Protein AF-A0A4U0GJF5-F1 (afdb_monomer)

Structure (mmCIF, N/CA/C/O backbone):
data_AF-A0A4U0GJF5-F1
#
_entry.id   AF-A0A4U0GJF5-F1
#
loop_
_atom_site.group_PDB
_atom_site.i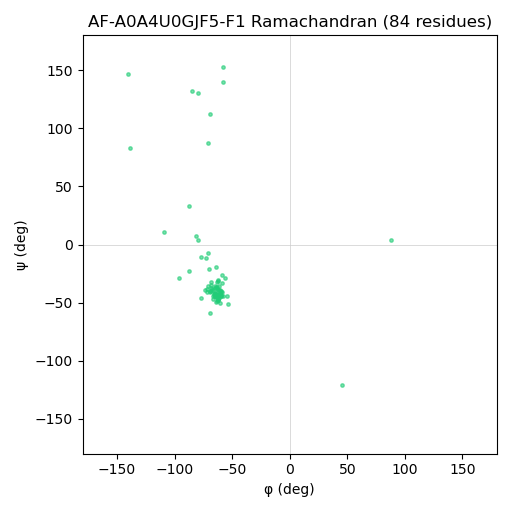d
_atom_site.type_symbol
_atom_site.label_atom_id
_atom_site.label_alt_id
_atom_site.label_comp_id
_atom_site.label_asym_id
_atom_site.label_entity_id
_atom_site.label_seq_id
_atom_site.pdbx_PDB_ins_code
_atom_site.Cartn_x
_atom_site.Cartn_y
_atom_site.Cartn_z
_atom_site.occupancy
_atom_site.B_iso_or_equiv
_atom_site.auth_seq_id
_atom_site.auth_comp_id
_atom_site.auth_asym_id
_atom_site.auth_atom_id
_atom_site.pdbx_PDB_model_num
ATOM 1 N N . MET A 1 1 ? 5.208 0.858 -23.878 1.00 51.22 1 MET A N 1
ATOM 2 C CA . MET A 1 1 ? 4.940 0.914 -22.426 1.00 51.22 1 MET A CA 1
ATOM 3 C C . MET A 1 1 ? 4.583 -0.495 -21.992 1.00 51.22 1 MET A C 1
ATOM 5 O O . MET A 1 1 ? 3.743 -1.099 -22.641 1.00 51.22 1 MET A O 1
ATOM 9 N N . ASP A 1 2 ? 5.303 -1.052 -21.019 1.00 55.16 2 ASP A N 1
ATOM 10 C CA . ASP A 1 2 ? 5.150 -2.448 -20.587 1.00 55.16 2 ASP A CA 1
ATOM 11 C C . ASP A 1 2 ? 3.796 -2.627 -19.878 1.00 55.16 2 ASP A C 1
ATOM 13 O O . ASP A 1 2 ? 3.573 -2.039 -18.819 1.00 55.16 2 ASP A O 1
ATOM 17 N N . SER A 1 3 ? 2.864 -3.374 -20.483 1.00 69.81 3 SER A N 1
ATOM 18 C CA . SER A 1 3 ? 1.477 -3.495 -19.999 1.00 69.81 3 SER A CA 1
ATOM 19 C C . SER A 1 3 ? 1.380 -3.978 -18.547 1.00 69.81 3 SER A C 1
ATOM 21 O O . SER A 1 3 ? 0.489 -3.546 -17.822 1.00 69.81 3 SER A O 1
ATOM 23 N N . ARG A 1 4 ? 2.354 -4.771 -18.077 1.00 68.69 4 ARG A N 1
ATOM 24 C CA . ARG A 1 4 ? 2.386 -5.276 -16.695 1.00 68.69 4 ARG A CA 1
ATOM 25 C C . ARG A 1 4 ? 2.645 -4.183 -15.664 1.00 68.69 4 ARG A C 1
ATOM 27 O O . ARG A 1 4 ? 2.135 -4.262 -14.550 1.00 68.69 4 ARG A O 1
ATOM 34 N N . VAL A 1 5 ? 3.412 -3.153 -16.022 1.00 68.38 5 VAL A N 1
ATOM 35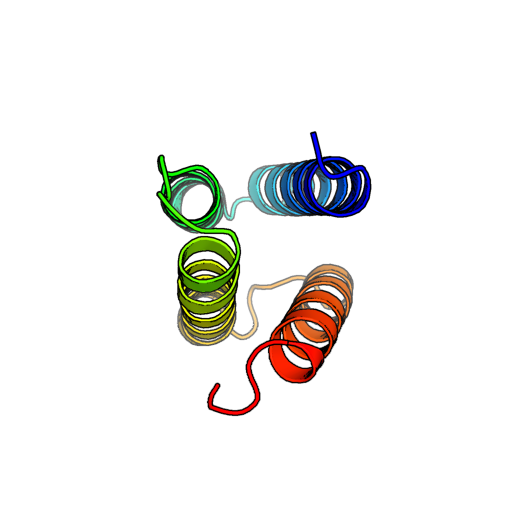 C CA . VAL A 1 5 ? 3.684 -2.020 -15.124 1.00 68.38 5 VAL A CA 1
ATOM 36 C C . VAL A 1 5 ? 2.416 -1.195 -14.918 1.00 68.38 5 VAL A C 1
ATOM 38 O O . VAL A 1 5 ? 2.114 -0.806 -13.793 1.00 68.38 5 VAL A O 1
ATOM 41 N N . ALA A 1 6 ? 1.637 -0.987 -15.981 1.00 71.00 6 ALA A N 1
ATOM 42 C CA . ALA A 1 6 ? 0.373 -0.263 -15.898 1.00 71.00 6 ALA A CA 1
ATOM 43 C C . ALA A 1 6 ? -0.672 -1.022 -15.060 1.00 71.00 6 ALA A C 1
ATOM 45 O O . ALA A 1 6 ? -1.340 -0.416 -14.222 1.00 71.00 6 ALA A O 1
ATOM 46 N N . GLU A 1 7 ? -0.781 -2.344 -15.233 1.00 76.50 7 GLU A N 1
ATOM 47 C CA . GLU A 1 7 ? -1.673 -3.189 -14.425 1.00 76.50 7 GLU A CA 1
ATOM 48 C C . GLU A 1 7 ? -1.274 -3.193 -12.941 1.00 76.50 7 GLU A C 1
ATOM 50 O O . GLU A 1 7 ? -2.125 -3.034 -12.064 1.00 76.50 7 GLU A O 1
ATOM 55 N N . PHE A 1 8 ? 0.028 -3.293 -12.648 1.00 74.94 8 PHE A N 1
ATOM 56 C CA . PHE A 1 8 ? 0.547 -3.213 -11.282 1.00 74.94 8 PHE A CA 1
ATOM 57 C C . PHE A 1 8 ? 0.250 -1.858 -10.627 1.00 74.94 8 PHE A C 1
ATOM 59 O O . PHE A 1 8 ? -0.231 -1.806 -9.496 1.00 74.94 8 PHE A O 1
ATOM 66 N N . GLN A 1 9 ? 0.480 -0.757 -11.346 1.00 75.44 9 GLN A N 1
ATOM 67 C CA . GLN A 1 9 ? 0.203 0.591 -10.850 1.00 75.44 9 GLN A CA 1
ATOM 68 C C . GLN A 1 9 ? -1.287 0.814 -10.562 1.00 75.44 9 GLN A C 1
ATOM 70 O O . GLN A 1 9 ? -1.623 1.432 -9.551 1.00 75.44 9 GLN A O 1
ATOM 75 N N . GLN A 1 10 ? -2.186 0.286 -11.398 1.00 81.12 10 GLN A N 1
ATOM 76 C CA . GLN A 1 10 ? -3.627 0.358 -11.138 1.00 81.12 10 GLN A CA 1
ATOM 77 C C . GLN A 1 10 ? -4.027 -0.438 -9.890 1.00 81.12 10 GLN A C 1
ATOM 79 O O . GLN A 1 10 ? -4.763 0.081 -9.049 1.00 81.12 10 GLN A O 1
ATOM 84 N N . MET A 1 11 ? -3.504 -1.658 -9.723 1.00 82.50 11 MET A N 1
ATOM 85 C CA . MET A 1 11 ? -3.743 -2.453 -8.513 1.00 82.50 11 MET A CA 1
ATOM 86 C C . MET A 1 11 ? -3.216 -1.761 -7.253 1.00 82.50 11 MET A C 1
ATOM 88 O O . MET A 1 11 ? -3.904 -1.730 -6.231 1.00 82.50 11 MET A O 1
ATOM 92 N N . LEU A 1 12 ? -2.021 -1.167 -7.322 1.00 81.75 12 LEU A N 1
ATOM 93 C CA . LEU A 1 12 ? -1.429 -0.455 -6.195 1.00 81.75 12 LEU A CA 1
ATOM 94 C C . LEU A 1 12 ? -2.249 0.780 -5.809 1.00 81.75 12 LEU A C 1
ATOM 96 O O . LEU A 1 12 ? -2.490 1.013 -4.626 1.00 81.75 12 LEU A O 1
ATOM 100 N N . ARG A 1 13 ? -2.732 1.537 -6.800 1.00 83.75 13 ARG A N 1
ATOM 101 C CA . ARG A 1 13 ? -3.609 2.692 -6.578 1.00 83.75 13 ARG A CA 1
ATOM 102 C C . ARG A 1 13 ? -4.900 2.287 -5.862 1.00 83.75 13 ARG A C 1
ATOM 104 O O . ARG A 1 13 ? -5.285 2.957 -4.910 1.00 83.75 13 ARG A O 1
ATOM 111 N N . ALA A 1 14 ? -5.531 1.186 -6.273 1.00 86.56 14 ALA A N 1
ATOM 112 C CA . ALA A 1 14 ? -6.748 0.689 -5.629 1.00 86.56 14 ALA A CA 1
ATOM 113 C C . ALA A 1 14 ? -6.507 0.302 -4.157 1.00 86.56 14 ALA A C 1
ATOM 115 O O . ALA A 1 14 ? -7.269 0.695 -3.277 1.00 86.56 14 ALA A O 1
ATOM 116 N N . ALA A 1 15 ? -5.401 -0.393 -3.869 1.00 84.50 15 ALA A N 1
ATOM 117 C CA . ALA A 1 15 ? -5.039 -0.765 -2.501 1.00 84.50 15 ALA A CA 1
ATOM 118 C C . ALA A 1 15 ? -4.756 0.457 -1.605 1.00 84.50 15 ALA A C 1
ATOM 120 O O . ALA A 1 15 ? -5.101 0.464 -0.423 1.00 84.50 15 ALA A O 1
ATOM 121 N N . LEU A 1 16 ? -4.138 1.497 -2.168 1.00 85.56 16 LEU A N 1
ATOM 122 C CA . LEU A 1 16 ? -3.879 2.758 -1.477 1.00 85.56 16 LEU A CA 1
ATOM 123 C C . LEU A 1 16 ? -5.163 3.529 -1.168 1.00 85.56 16 LEU A C 1
ATOM 125 O O . LEU A 1 16 ? -5.266 4.117 -0.093 1.00 85.56 16 LEU A O 1
ATOM 129 N N . ASP A 1 17 ? -6.135 3.515 -2.077 1.00 89.12 17 ASP A N 1
ATOM 130 C CA . ASP A 1 17 ? -7.437 4.152 -1.870 1.00 89.12 17 ASP A CA 1
ATOM 131 C C . ASP A 1 17 ? -8.218 3.468 -0.735 1.00 89.12 17 ASP A C 1
ATOM 133 O O . ASP A 1 17 ? -8.678 4.131 0.195 1.00 89.12 17 ASP A O 1
ATOM 137 N N . GLU A 1 18 ? -8.230 2.129 -0.711 1.00 86.69 18 GLU A N 1
ATOM 138 C CA . GLU A 1 18 ? -8.798 1.346 0.396 1.00 86.69 18 GLU A CA 1
ATOM 139 C C . GLU A 1 18 ? -8.100 1.646 1.736 1.00 86.69 18 GLU A C 1
ATOM 141 O O . GLU A 1 18 ? -8.757 1.791 2.769 1.00 86.69 18 GLU A O 1
ATOM 146 N N . ALA A 1 19 ? -6.770 1.789 1.740 1.00 83.12 19 ALA A N 1
ATOM 147 C CA . ALA A 1 19 ? -6.020 2.146 2.944 1.00 83.12 19 ALA A CA 1
ATOM 148 C C . ALA A 1 19 ? -6.339 3.575 3.427 1.00 83.12 19 ALA A C 1
ATOM 150 O O . ALA A 1 19 ? -6.482 3.802 4.631 1.00 83.12 19 ALA A O 1
ATOM 151 N N . LYS A 1 20 ? -6.502 4.534 2.505 1.00 87.75 20 LYS A N 1
ATOM 152 C CA . LYS A 1 20 ? -6.939 5.905 2.822 1.00 87.75 20 LYS A CA 1
ATOM 153 C C . LYS A 1 20 ? -8.349 5.900 3.421 1.00 87.75 20 LYS A C 1
ATOM 155 O O . LYS A 1 20 ? -8.559 6.537 4.452 1.00 87.75 20 LYS A O 1
ATOM 160 N N . ALA A 1 21 ? -9.273 5.128 2.847 1.00 88.00 21 ALA A N 1
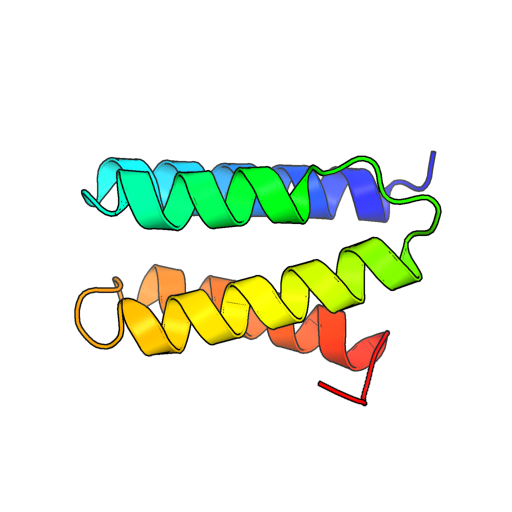ATOM 161 C CA . ALA A 1 21 ? -10.636 4.968 3.360 1.00 88.00 21 ALA A CA 1
ATOM 162 C C . ALA A 1 21 ? -10.679 4.335 4.765 1.00 88.00 21 ALA A C 1
ATOM 164 O O . ALA A 1 21 ? -11.540 4.678 5.571 1.00 88.00 21 ALA A O 1
ATOM 165 N N . ALA A 1 22 ? -9.714 3.471 5.095 1.00 85.50 22 ALA A N 1
ATOM 166 C CA . ALA A 1 22 ? -9.554 2.878 6.424 1.00 85.50 22 ALA A CA 1
ATOM 167 C C . ALA A 1 22 ? -8.876 3.807 7.459 1.00 85.50 22 ALA A C 1
ATOM 169 O O . ALA A 1 22 ? -8.601 3.381 8.579 1.00 85.50 22 ALA A O 1
ATOM 170 N N . GLY A 1 23 ? -8.579 5.064 7.106 1.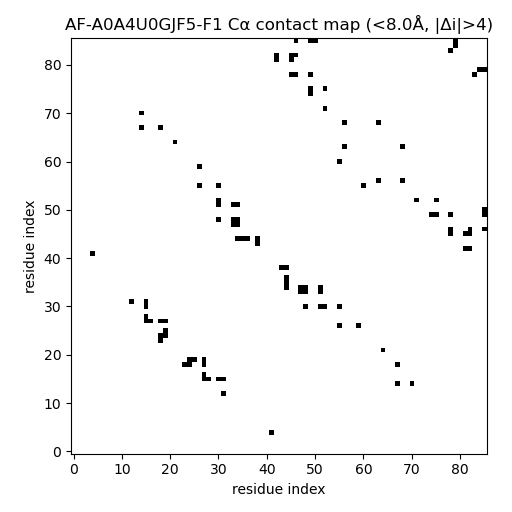00 86.81 23 GLY A N 1
ATOM 171 C CA . GLY A 1 23 ? -7.944 6.038 8.001 1.00 86.81 23 GLY A CA 1
ATOM 172 C C . GLY A 1 23 ? -6.411 6.018 7.993 1.00 86.81 23 GLY A C 1
ATOM 173 O O . GLY A 1 23 ? -5.785 6.805 8.700 1.00 86.81 23 GLY A O 1
ATOM 174 N N . LEU A 1 24 ? -5.775 5.198 7.150 1.00 86.19 24 LEU A N 1
ATOM 175 C CA . LEU A 1 24 ? -4.312 5.106 7.017 1.00 86.19 24 LEU A CA 1
ATOM 176 C C . LEU A 1 24 ? -3.758 6.120 6.000 1.00 86.19 24 LEU A C 1
ATOM 178 O O . LEU A 1 24 ? -2.769 5.853 5.317 1.00 86.19 24 LEU A O 1
ATOM 182 N N . VAL A 1 25 ? -4.384 7.298 5.902 1.00 86.19 25 VAL A N 1
ATOM 183 C CA . VAL A 1 25 ? -4.125 8.301 4.854 1.00 86.19 25 VAL A CA 1
ATOM 184 C C . VAL A 1 25 ? -2.646 8.678 4.770 1.00 86.19 25 VAL A C 1
ATOM 186 O O . VAL A 1 25 ? -2.086 8.728 3.680 1.00 86.19 25 VAL A O 1
ATOM 189 N N . ASN A 1 26 ? -1.985 8.893 5.908 1.00 78.56 26 ASN A N 1
ATOM 190 C CA . ASN A 1 26 ? -0.597 9.355 5.926 1.00 78.56 26 ASN A CA 1
ATOM 191 C C . ASN A 1 26 ? 0.399 8.266 5.480 1.00 78.56 26 ASN A C 1
ATOM 193 O O . ASN A 1 26 ? 1.357 8.535 4.757 1.00 78.56 26 ASN A O 1
ATOM 197 N N . ALA A 1 27 ? 0.151 7.018 5.88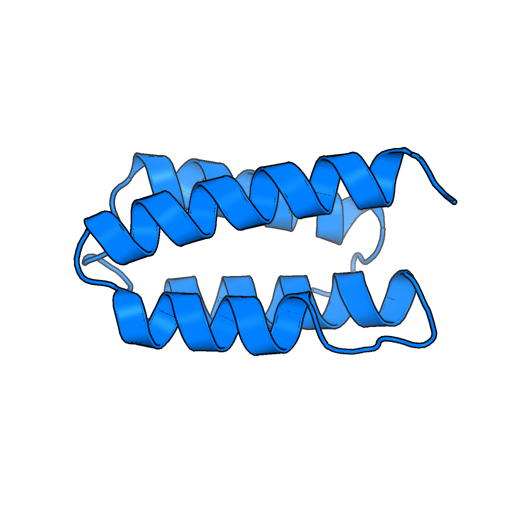0 1.00 76.31 27 ALA A N 1
ATOM 198 C CA . ALA A 1 27 ? 0.981 5.877 5.506 1.00 76.31 27 ALA A CA 1
ATOM 199 C C . ALA A 1 27 ? 0.761 5.485 4.032 1.00 76.31 27 ALA A C 1
ATOM 201 O O . ALA A 1 27 ? 1.719 5.210 3.313 1.00 76.31 27 ALA A O 1
ATOM 202 N N . ALA A 1 28 ? -0.487 5.551 3.559 1.00 83.69 28 ALA A N 1
ATOM 203 C CA . ALA A 1 28 ? -0.832 5.341 2.158 1.00 83.69 28 ALA A CA 1
ATOM 204 C C . ALA A 1 28 ? -0.220 6.423 1.250 1.00 83.69 28 ALA A C 1
ATOM 206 O O . ALA A 1 28 ? 0.371 6.098 0.227 1.00 83.69 28 ALA A O 1
ATOM 207 N N . SER A 1 29 ? -0.283 7.701 1.632 1.00 80.00 29 SER A N 1
ATOM 208 C CA . SER A 1 29 ? 0.321 8.788 0.848 1.00 80.00 29 SER A CA 1
ATOM 209 C C . SER A 1 29 ? 1.848 8.692 0.766 1.00 80.00 29 SER A C 1
ATOM 211 O O . SER A 1 29 ? 2.411 8.982 -0.285 1.00 80.00 29 SER A O 1
ATOM 213 N N . GLN A 1 30 ? 2.532 8.233 1.823 1.00 79.38 30 GLN A N 1
ATOM 214 C CA . GLN A 1 30 ? 3.976 7.958 1.753 1.00 79.38 30 GLN A CA 1
ATOM 215 C C . GLN A 1 30 ? 4.304 6.815 0.787 1.00 79.38 30 GLN A C 1
ATOM 217 O O . GLN A 1 30 ? 5.255 6.918 0.013 1.00 79.38 30 GLN A O 1
ATOM 222 N N . LEU A 1 31 ? 3.515 5.739 0.816 1.00 76.81 31 LEU A N 1
ATOM 223 C CA . LEU A 1 31 ? 3.713 4.601 -0.076 1.00 76.81 31 LEU A CA 1
ATOM 224 C C . LEU A 1 31 ? 3.397 4.963 -1.532 1.00 76.81 31 LEU A C 1
ATOM 226 O O . LEU A 1 31 ? 4.127 4.550 -2.424 1.00 76.81 31 LEU A O 1
ATOM 230 N N . GLU A 1 32 ? 2.376 5.787 -1.768 1.00 81.88 32 GLU A N 1
ATOM 231 C CA . GLU A 1 32 ? 2.056 6.349 -3.084 1.00 81.88 32 GLU A CA 1
ATOM 232 C C . GLU A 1 32 ? 3.187 7.237 -3.610 1.00 81.88 32 GLU A C 1
ATOM 234 O O . GLU 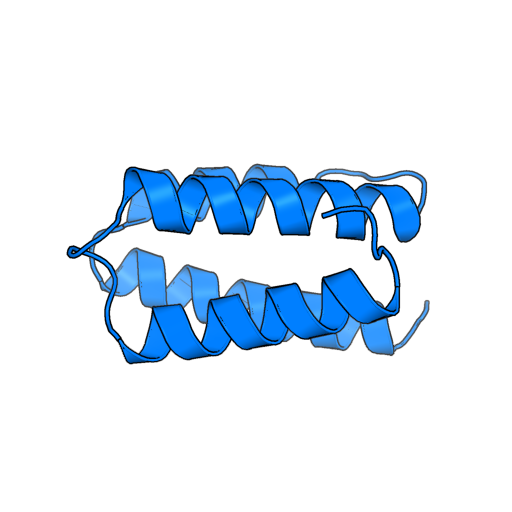A 1 32 ? 3.625 7.073 -4.745 1.00 81.88 32 GLU A O 1
ATOM 239 N N . PHE A 1 33 ? 3.697 8.147 -2.777 1.00 78.81 33 PHE A N 1
ATOM 240 C CA . PHE A 1 33 ? 4.774 9.054 -3.162 1.00 78.81 33 PHE A CA 1
ATOM 241 C C . PHE A 1 33 ? 6.043 8.299 -3.562 1.00 78.81 33 PHE A C 1
ATOM 243 O O . PHE A 1 33 ? 6.670 8.650 -4.557 1.00 78.81 33 PHE A O 1
ATOM 250 N N . ARG A 1 34 ? 6.394 7.245 -2.815 1.00 72.56 34 ARG A N 1
ATOM 251 C CA . ARG A 1 34 ? 7.521 6.378 -3.163 1.00 72.56 34 ARG A CA 1
ATOM 252 C C . ARG A 1 34 ? 7.198 5.563 -4.406 1.00 72.56 34 ARG A C 1
ATOM 254 O O . ARG A 1 34 ? 7.832 5.761 -5.419 1.00 72.56 34 ARG A O 1
ATOM 261 N N . ALA A 1 35 ? 6.150 4.747 -4.409 1.00 70.00 35 ALA A N 1
ATOM 262 C CA . ALA A 1 35 ? 5.871 3.832 -5.518 1.00 70.00 35 ALA A CA 1
ATOM 263 C C . ALA A 1 35 ? 5.559 4.505 -6.873 1.00 70.00 35 ALA A C 1
ATOM 265 O O . ALA A 1 35 ? 5.657 3.852 -7.908 1.00 70.00 35 ALA A O 1
ATOM 266 N N . PHE A 1 36 ? 5.182 5.786 -6.890 1.00 69.88 36 PHE A N 1
ATOM 267 C CA . PHE A 1 36 ? 4.987 6.571 -8.115 1.00 69.88 36 PHE A CA 1
ATOM 268 C C . PHE A 1 36 ? 6.063 7.641 -8.335 1.00 69.88 36 PHE A C 1
ATOM 270 O O . PHE A 1 36 ? 5.905 8.483 -9.224 1.00 69.88 36 PHE A O 1
ATOM 277 N N . ALA A 1 37 ? 7.158 7.623 -7.570 1.00 68.81 37 ALA A N 1
ATOM 278 C CA . ALA A 1 37 ? 8.311 8.451 -7.882 1.00 68.81 37 ALA A CA 1
ATOM 279 C C . ALA A 1 37 ? 8.829 8.122 -9.294 1.00 68.81 37 ALA A C 1
ATOM 281 O O . ALA A 1 37 ? 8.624 7.030 -9.833 1.00 68.81 37 ALA A O 1
ATOM 282 N N . ALA A 1 38 ? 9.470 9.099 -9.933 1.00 54.41 38 ALA A N 1
ATOM 283 C CA . ALA A 1 38 ? 10.026 8.925 -11.267 1.00 54.41 38 ALA A CA 1
ATOM 284 C C . ALA A 1 38 ? 11.255 8.005 -11.202 1.00 54.41 38 ALA A C 1
ATOM 286 O O . ALA A 1 38 ? 12.383 8.471 -11.063 1.00 54.41 38 ALA A O 1
ATOM 287 N N . TYR A 1 39 ? 11.034 6.696 -11.291 1.00 56.31 39 TYR A N 1
ATOM 288 C CA . TYR A 1 39 ? 12.116 5.722 -11.354 1.00 56.31 39 TYR A CA 1
ATOM 289 C C . TYR A 1 39 ? 12.601 5.543 -12.784 1.00 56.31 39 TYR A C 1
ATOM 291 O O . TYR A 1 39 ? 11.821 5.334 -13.715 1.00 56.31 39 TYR A O 1
ATOM 299 N N . THR A 1 40 ? 13.918 5.587 -12.942 1.00 54.69 40 THR A N 1
ATOM 300 C CA . THR A 1 40 ? 14.619 5.413 -14.215 1.00 54.69 40 THR A CA 1
ATOM 301 C C . THR A 1 40 ? 14.555 3.984 -14.746 1.00 54.69 40 THR A C 1
ATOM 303 O O . THR A 1 40 ? 14.693 3.774 -15.951 1.00 54.69 40 THR A O 1
ATOM 306 N N . THR A 1 41 ? 14.300 2.997 -13.881 1.00 59.25 41 THR A N 1
ATOM 307 C CA . THR A 1 41 ? 14.167 1.588 -14.263 1.00 59.25 41 THR A CA 1
ATOM 308 C C . THR A 1 41 ? 13.046 0.877 -13.495 1.00 59.25 41 THR A C 1
ATOM 310 O O . THR A 1 41 ? 12.806 1.142 -12.318 1.00 59.25 41 THR A O 1
ATOM 313 N N . SER A 1 42 ? 12.375 -0.089 -14.139 1.00 63.97 42 SER A N 1
ATOM 314 C CA . SER A 1 42 ? 11.368 -0.955 -13.489 1.00 63.97 42 SER A CA 1
ATOM 315 C C . SER A 1 42 ? 11.943 -1.747 -12.309 1.00 63.97 42 SER A C 1
ATOM 317 O O . SER A 1 42 ? 11.227 -2.092 -11.377 1.00 63.97 42 SER A O 1
ATOM 319 N N . SER A 1 43 ? 13.249 -1.999 -12.344 1.00 65.19 43 SER A N 1
ATOM 320 C CA . SER A 1 43 ? 14.046 -2.606 -11.283 1.00 65.19 43 SER A CA 1
ATOM 321 C C . SER A 1 43 ? 14.101 -1.758 -10.006 1.00 65.19 43 SER A C 1
ATOM 323 O O . SER A 1 43 ? 13.819 -2.267 -8.922 1.00 65.19 43 SER A O 1
ATOM 325 N N . GLU A 1 44 ? 14.410 -0.463 -10.129 1.00 68.44 44 GLU A N 1
ATOM 326 C CA . GLU A 1 44 ? 14.425 0.478 -8.998 1.00 68.44 44 GLU A CA 1
ATOM 327 C C . GLU A 1 44 ? 13.022 0.686 -8.422 1.00 68.44 44 GLU A C 1
ATOM 329 O O . GLU A 1 44 ? 12.839 0.594 -7.210 1.00 68.44 44 GLU A O 1
ATOM 334 N N . LEU A 1 45 ? 12.017 0.843 -9.293 1.00 71.44 45 LEU A N 1
ATOM 335 C CA . LEU A 1 45 ? 10.605 0.933 -8.909 1.00 71.44 45 LEU A CA 1
ATOM 336 C C . LEU A 1 45 ? 10.178 -0.261 -8.040 1.00 71.44 45 LEU A C 1
ATOM 338 O O . LEU A 1 45 ? 9.588 -0.080 -6.976 1.00 71.44 45 LEU A O 1
ATOM 342 N N . LEU A 1 46 ? 10.453 -1.490 -8.491 1.00 72.75 46 LEU A N 1
ATOM 343 C CA . LEU A 1 46 ? 10.036 -2.710 -7.793 1.00 72.75 46 LEU A CA 1
ATOM 344 C C . LEU A 1 46 ? 10.783 -2.895 -6.469 1.00 72.75 46 LEU A C 1
ATOM 346 O O . LEU A 1 46 ? 10.163 -3.271 -5.472 1.00 72.75 46 LEU A O 1
ATOM 350 N N . GLY A 1 47 ? 12.085 -2.594 -6.441 1.00 75.75 47 GLY A N 1
ATOM 351 C CA . GLY A 1 47 ? 12.883 -2.617 -5.217 1.00 75.75 47 GLY A CA 1
ATOM 352 C C . GLY A 1 47 ? 12.347 -1.641 -4.170 1.00 75.75 47 GLY A C 1
ATOM 353 O O . GLY A 1 47 ? 12.071 -2.040 -3.038 1.00 75.75 47 GLY A O 1
ATOM 354 N N . GLU A 1 48 ? 12.123 -0.385 -4.554 1.00 78.31 48 GLU A N 1
ATOM 355 C CA . GLU A 1 48 ? 11.674 0.656 -3.628 1.00 78.31 48 GLU A CA 1
ATOM 356 C C . GLU A 1 48 ? 10.219 0.449 -3.181 1.00 78.31 48 GLU A C 1
ATOM 358 O O . GLU A 1 48 ? 9.893 0.623 -2.004 1.00 78.31 48 GLU A O 1
ATOM 363 N N . THR A 1 49 ? 9.363 -0.054 -4.077 1.00 78.56 49 THR A N 1
ATOM 364 C CA . THR A 1 49 ? 7.988 -0.452 -3.738 1.00 78.56 49 THR A CA 1
ATOM 365 C C . THR A 1 49 ? 7.973 -1.603 -2.732 1.00 78.56 49 THR A C 1
ATOM 367 O O . THR A 1 49 ? 7.218 -1.564 -1.760 1.00 78.56 49 THR A O 1
ATOM 370 N N . GLY A 1 50 ? 8.827 -2.617 -2.904 1.00 83.69 50 GLY A N 1
ATOM 371 C CA . GLY A 1 50 ? 8.928 -3.720 -1.948 1.00 83.69 50 GLY A CA 1
ATOM 372 C C . GLY A 1 50 ? 9.399 -3.270 -0.560 1.00 83.69 50 GLY A C 1
ATOM 373 O O . GLY A 1 50 ? 8.890 -3.765 0.450 1.00 83.69 50 GLY A O 1
ATOM 374 N N . VAL A 1 51 ? 10.319 -2.299 -0.490 1.00 84.38 51 VAL A N 1
ATOM 375 C CA . VAL A 1 51 ? 10.780 -1.722 0.786 1.00 84.38 51 VAL A CA 1
ATOM 376 C C . VAL A 1 51 ? 9.644 -0.948 1.450 1.00 84.38 51 VAL A C 1
ATOM 378 O O . VAL A 1 51 ? 9.343 -1.190 2.618 1.00 84.38 51 VAL A O 1
ATOM 381 N N . ALA A 1 52 ? 8.947 -0.099 0.690 1.00 82.25 52 ALA A N 1
ATOM 382 C CA . ALA A 1 52 ? 7.825 0.683 1.197 1.00 82.25 52 ALA A CA 1
ATOM 383 C C . ALA A 1 52 ? 6.689 -0.204 1.737 1.00 82.25 52 ALA A C 1
ATOM 385 O O . ALA A 1 52 ? 6.133 0.088 2.796 1.00 82.25 52 ALA A O 1
ATOM 386 N N . ILE A 1 53 ? 6.372 -1.318 1.064 1.00 84.50 53 ILE A N 1
ATOM 387 C CA . ILE A 1 53 ? 5.361 -2.272 1.544 1.00 84.50 53 ILE A CA 1
ATOM 388 C C . ILE A 1 53 ? 5.790 -2.906 2.875 1.00 84.50 53 ILE A C 1
ATOM 390 O O . ILE A 1 53 ? 4.973 -3.013 3.792 1.00 84.50 53 ILE A O 1
ATOM 394 N N . LYS A 1 54 ? 7.061 -3.305 3.022 1.00 84.19 54 LYS A N 1
ATOM 395 C CA . LYS A 1 54 ? 7.573 -3.840 4.294 1.00 84.19 54 LYS A CA 1
ATOM 396 C C . LYS A 1 54 ? 7.499 -2.817 5.424 1.00 84.19 54 LYS A C 1
ATOM 398 O O . LYS A 1 54 ? 7.028 -3.161 6.505 1.00 84.19 54 LYS A O 1
ATOM 403 N N . GLU A 1 55 ? 7.93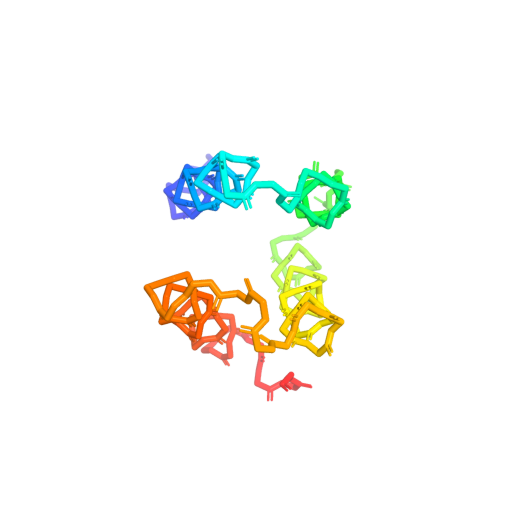2 -1.583 5.177 1.00 84.00 55 GLU A N 1
ATOM 404 C CA . GLU A 1 55 ? 7.865 -0.505 6.170 1.00 84.00 55 GLU A CA 1
ATOM 405 C C . GLU A 1 55 ? 6.418 -0.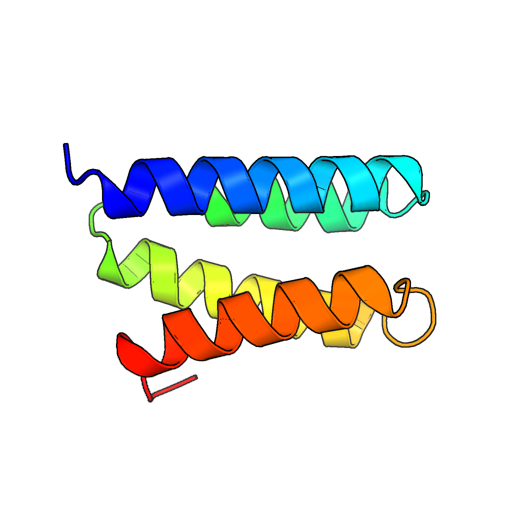203 6.577 1.00 84.00 55 GLU A C 1
ATOM 407 O O . GLU A 1 55 ? 6.137 -0.019 7.761 1.00 84.00 55 GLU A O 1
ATOM 412 N N . PHE A 1 56 ? 5.480 -0.222 5.625 1.00 82.06 56 PHE A N 1
ATOM 413 C CA . PHE A 1 56 ? 4.055 -0.047 5.898 1.00 82.06 56 PHE A CA 1
ATOM 414 C C . PHE A 1 56 ? 3.507 -1.163 6.797 1.00 82.06 56 PHE A C 1
ATOM 416 O O . PHE A 1 56 ? 2.864 -0.875 7.807 1.00 82.06 56 PHE A O 1
ATOM 423 N N . LEU A 1 57 ? 3.809 -2.428 6.478 1.00 84.62 57 LEU A N 1
ATOM 424 C CA . LEU A 1 57 ? 3.407 -3.581 7.293 1.00 84.62 57 LEU A CA 1
ATOM 425 C C . LEU A 1 57 ? 3.998 -3.519 8.710 1.00 84.62 57 LEU A C 1
ATOM 427 O O . LEU A 1 57 ? 3.308 -3.846 9.671 1.00 84.62 57 LEU A O 1
ATOM 431 N N . GLN A 1 58 ? 5.250 -3.078 8.851 1.00 84.56 58 GLN A N 1
ATOM 432 C CA . GLN A 1 58 ? 5.911 -2.935 10.152 1.00 84.56 58 GLN A CA 1
ATOM 433 C C . GLN A 1 58 ? 5.361 -1.765 10.975 1.00 84.56 58 GLN A C 1
ATOM 435 O O . GLN A 1 58 ? 5.181 -1.902 12.181 1.00 84.56 58 GLN A O 1
ATOM 440 N N . THR A 1 59 ? 5.084 -0.628 10.333 1.00 82.06 59 THR A N 1
ATOM 441 C CA . THR A 1 59 ? 4.649 0.602 11.011 1.00 82.06 59 THR A CA 1
ATOM 442 C C . THR A 1 59 ? 3.183 0.534 11.423 1.00 82.06 59 THR A C 1
ATOM 444 O O . THR A 1 59 ? 2.838 0.899 12.544 1.00 82.06 59 THR A O 1
ATOM 447 N N . ALA A 1 60 ? 2.307 0.082 10.523 1.00 79.94 60 ALA A N 1
ATOM 448 C CA . ALA A 1 60 ? 0.873 0.033 10.791 1.00 79.94 60 ALA A CA 1
ATOM 449 C C . ALA A 1 60 ? 0.443 -1.281 11.471 1.00 79.94 60 ALA A C 1
ATOM 451 O O . ALA A 1 60 ? -0.567 -1.293 12.175 1.00 79.94 60 ALA A O 1
ATOM 452 N N . GLY A 1 61 ? 1.219 -2.363 11.327 1.00 76.31 61 GLY A N 1
ATOM 453 C CA . GLY A 1 61 ? 1.077 -3.599 12.099 1.00 76.31 61 GLY A CA 1
ATOM 454 C C . GLY A 1 61 ? -0.377 -4.089 12.230 1.00 76.31 61 GLY A C 1
ATOM 455 O O . GLY A 1 61 ? -1.027 -4.335 11.212 1.00 76.31 61 GLY A O 1
ATOM 456 N N . PRO A 1 62 ? -0.919 -4.230 13.458 1.00 77.75 62 PRO A N 1
ATOM 457 C CA . PRO A 1 62 ? -2.262 -4.769 13.692 1.00 77.75 62 PRO A CA 1
ATOM 458 C C . PRO A 1 62 ? -3.405 -3.821 13.292 1.00 77.75 62 PRO A C 1
ATOM 460 O O . PRO A 1 62 ? -4.554 -4.252 13.260 1.00 77.75 62 PRO A O 1
ATOM 463 N N . ALA A 1 63 ? -3.121 -2.548 12.995 1.00 79.69 63 ALA A N 1
ATOM 464 C CA . ALA A 1 63 ? -4.131 -1.601 12.522 1.00 79.69 63 ALA A CA 1
ATOM 465 C C . ALA A 1 63 ? -4.483 -1.805 11.038 1.00 79.69 63 ALA A C 1
ATOM 467 O O . ALA A 1 63 ? -5.443 -1.213 10.544 1.00 79.69 63 ALA A O 1
ATOM 468 N N . ILE A 1 64 ? -3.715 -2.625 10.310 1.00 81.38 64 ILE A N 1
ATOM 469 C CA . ILE A 1 64 ? -3.970 -2.895 8.896 1.00 81.38 64 ILE A CA 1
ATOM 470 C C . ILE A 1 64 ? -5.100 -3.928 8.768 1.00 81.38 64 ILE A C 1
ATOM 472 O O . ILE A 1 64 ? -5.013 -5.008 9.358 1.00 81.38 64 ILE A O 1
ATOM 476 N N . PRO A 1 65 ? -6.129 -3.665 7.941 1.00 86.38 65 PRO A N 1
ATOM 477 C CA . PRO A 1 65 ? -7.163 -4.648 7.664 1.00 86.38 65 PRO A CA 1
ATOM 478 C C . PRO A 1 65 ? -6.564 -5.942 7.086 1.00 86.38 65 PRO A C 1
ATOM 480 O O . PRO A 1 65 ? -5.707 -5.880 6.199 1.00 86.38 65 PRO A O 1
ATOM 483 N N . PRO A 1 66 ? -7.045 -7.129 7.489 1.00 82.94 66 PRO A N 1
ATOM 484 C CA . PRO A 1 66 ? -6.466 -8.404 7.061 1.00 82.94 66 PRO A CA 1
ATOM 485 C C . PRO A 1 66 ? -6.488 -8.591 5.536 1.00 82.94 66 PRO A C 1
ATOM 487 O O . PRO A 1 66 ? -5.546 -9.133 4.963 1.00 82.94 66 PRO A O 1
ATOM 490 N N . LEU A 1 67 ? -7.512 -8.068 4.853 1.00 84.69 67 LEU A N 1
ATOM 491 C CA . LEU A 1 67 ? -7.594 -8.094 3.390 1.00 84.69 67 LEU A CA 1
ATOM 492 C C . LEU A 1 67 ? -6.461 -7.286 2.726 1.00 84.69 67 LEU A C 1
ATOM 494 O O . LEU A 1 67 ? -5.908 -7.703 1.710 1.00 84.69 67 LEU A O 1
ATOM 498 N N . VAL A 1 68 ? -6.089 -6.149 3.320 1.00 83.31 68 VAL A N 1
ATOM 499 C CA . VAL A 1 68 ? -5.000 -5.289 2.835 1.00 83.31 68 VAL A CA 1
ATOM 500 C C . VAL A 1 68 ? -3.658 -5.986 3.045 1.00 83.31 68 VAL A C 1
ATOM 502 O O . VAL A 1 68 ? -2.832 -6.000 2.137 1.00 83.31 68 VAL A O 1
ATOM 505 N N . VAL A 1 69 ? -3.466 -6.662 4.181 1.00 87.31 69 VAL A N 1
ATOM 506 C CA . VAL A 1 69 ? -2.263 -7.474 4.436 1.00 87.31 69 VAL A CA 1
ATOM 507 C C . VAL A 1 69 ? -2.094 -8.578 3.386 1.00 87.31 69 VAL A C 1
ATOM 509 O O . VAL A 1 69 ? -0.980 -8.804 2.912 1.00 87.31 69 VAL A O 1
ATOM 512 N N . VAL A 1 70 ? -3.178 -9.248 2.983 1.00 87.81 70 VAL A N 1
ATOM 513 C CA . VAL A 1 70 ? -3.133 -10.282 1.932 1.00 87.81 70 VAL A CA 1
ATOM 514 C C . VAL A 1 70 ? -2.714 -9.683 0.589 1.00 87.81 70 VAL A C 1
ATOM 516 O O . VAL A 1 70 ? -1.790 -10.194 -0.044 1.00 87.81 70 VAL A O 1
ATOM 519 N N . LYS A 1 71 ? -3.334 -8.57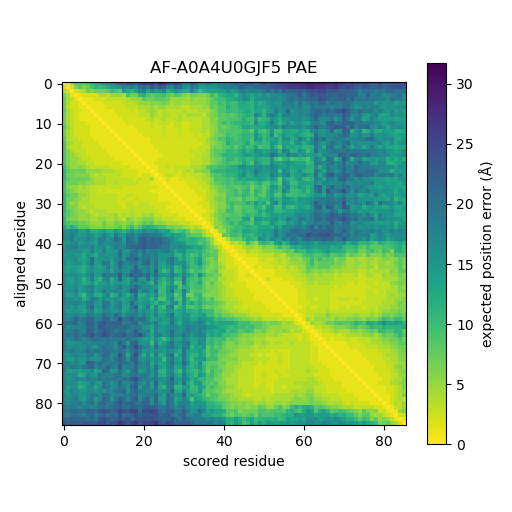0 0.176 1.00 86.25 71 LYS A N 1
ATOM 520 C CA . LYS A 1 71 ? -2.989 -7.867 -1.073 1.00 86.25 71 LYS A CA 1
ATOM 521 C C . LYS A 1 71 ? -1.523 -7.409 -1.080 1.00 86.25 71 LYS A C 1
ATOM 523 O O . LYS A 1 71 ? -0.811 -7.641 -2.052 1.00 86.25 71 LYS A O 1
ATOM 528 N N . LEU A 1 72 ? -1.042 -6.835 0.025 1.00 85.69 72 LEU A N 1
ATOM 529 C CA . LEU A 1 72 ? 0.348 -6.385 0.167 1.00 85.69 72 LEU A CA 1
ATOM 530 C C . LEU A 1 72 ? 1.354 -7.546 0.132 1.00 85.69 72 LEU A C 1
ATOM 532 O O . LEU A 1 72 ? 2.418 -7.417 -0.474 1.00 85.69 72 LEU A O 1
ATOM 536 N N . ASN A 1 73 ? 1.017 -8.699 0.717 1.00 86.25 73 ASN A N 1
ATOM 537 C CA . ASN A 1 73 ? 1.857 -9.899 0.633 1.00 86.25 73 ASN A CA 1
ATOM 538 C C . ASN A 1 73 ? 1.914 -10.491 -0.783 1.00 86.25 73 ASN A C 1
ATOM 540 O O . ASN A 1 73 ? 2.968 -10.979 -1.199 1.00 86.25 73 ASN A O 1
ATOM 544 N N . LEU A 1 74 ? 0.817 -10.427 -1.544 1.00 86.62 74 LEU A N 1
ATOM 545 C CA . LEU A 1 74 ? 0.823 -10.809 -2.959 1.00 86.62 74 LEU A CA 1
ATOM 546 C C . LEU A 1 74 ? 1.737 -9.882 -3.768 1.00 86.62 74 LEU A C 1
ATOM 548 O O . LEU A 1 74 ? 2.591 -10.370 -4.506 1.00 86.62 74 LEU A O 1
ATOM 552 N N . CYS A 1 75 ? 1.651 -8.566 -3.550 1.00 81.44 75 CYS A N 1
ATOM 553 C CA . CYS A 1 75 ? 2.563 -7.605 -4.171 1.00 81.44 75 CYS A CA 1
ATOM 554 C C . CYS A 1 75 ? 4.032 -7.894 -3.823 1.00 81.44 75 CYS A C 1
ATOM 556 O O . CYS A 1 75 ? 4.873 -7.919 -4.718 1.00 81.44 75 CYS A O 1
ATOM 558 N N . LEU A 1 76 ? 4.352 -8.188 -2.557 1.00 84.88 76 LEU A N 1
ATOM 559 C CA . LEU A 1 76 ? 5.707 -8.593 -2.151 1.00 84.88 76 LEU A CA 1
ATOM 560 C C . LEU A 1 76 ? 6.172 -9.886 -2.829 1.00 84.88 76 LEU A C 1
ATOM 562 O O . LEU A 1 76 ? 7.352 -10.026 -3.144 1.00 84.88 76 LEU A O 1
ATOM 566 N N . THR A 1 77 ? 5.261 -10.831 -3.056 1.00 85.12 77 THR A N 1
ATOM 567 C CA . THR A 1 77 ? 5.573 -12.090 -3.740 1.00 85.12 77 THR A CA 1
ATOM 568 C C . THR A 1 77 ? 5.935 -11.846 -5.202 1.00 85.12 77 THR A C 1
ATOM 570 O O . THR A 1 77 ? 6.940 -12.378 -5.671 1.00 85.12 77 THR A O 1
ATOM 573 N N . GLU A 1 78 ? 5.184 -11.000 -5.910 1.00 79.81 78 GLU A N 1
ATOM 574 C CA . GLU A 1 78 ? 5.521 -10.608 -7.284 1.00 79.81 78 GLU A CA 1
ATOM 575 C C . GLU A 1 78 ? 6.832 -9.817 -7.349 1.00 79.81 78 GLU A C 1
ATOM 577 O O . GLU A 1 78 ? 7.678 -10.102 -8.196 1.00 79.81 78 GLU A O 1
ATOM 582 N N . VAL A 1 79 ? 7.061 -8.897 -6.404 1.00 79.81 79 VAL A N 1
ATOM 583 C CA . VAL A 1 79 ? 8.339 -8.180 -6.297 1.00 79.81 79 VAL A CA 1
ATOM 584 C C . VAL A 1 79 ? 9.491 -9.162 -6.085 1.00 79.81 79 VAL A C 1
ATOM 586 O O . VAL A 1 79 ? 10.496 -9.053 -6.776 1.00 79.81 79 VAL A O 1
ATOM 589 N N . ARG A 1 80 ? 9.349 -10.175 -5.219 1.00 79.25 80 ARG A N 1
ATOM 590 C CA . ARG A 1 80 ? 10.390 -11.195 -4.984 1.00 79.25 80 ARG A CA 1
ATOM 591 C C . ARG A 1 80 ? 10.726 -12.045 -6.200 1.00 79.25 80 ARG A C 1
ATOM 593 O O . ARG A 1 80 ? 11.877 -12.454 -6.335 1.00 79.25 80 ARG A O 1
ATOM 600 N N . LYS A 1 81 ? 9.759 -12.316 -7.082 1.00 76.38 81 LYS A N 1
ATOM 601 C CA . LYS A 1 81 ? 10.013 -13.053 -8.333 1.00 76.38 81 LYS A CA 1
ATOM 602 C C . LYS A 1 81 ? 10.975 -12.301 -9.251 1.00 76.38 81 LYS A C 1
ATOM 604 O O . LYS A 1 81 ? 11.735 -12.931 -9.978 1.00 76.38 81 LYS A O 1
ATOM 609 N N . VAL A 1 82 ? 10.942 -10.970 -9.205 1.00 70.88 82 VAL A N 1
ATOM 610 C CA . VAL A 1 82 ? 11.810 -10.093 -10.001 1.00 70.88 82 VAL A CA 1
ATOM 611 C C . VAL A 1 82 ? 13.046 -9.648 -9.203 1.00 70.88 82 VAL A C 1
ATOM 613 O O . VAL A 1 82 ? 14.107 -9.425 -9.779 1.00 70.88 82 VAL A O 1
ATOM 616 N N . TRP A 1 83 ? 12.933 -9.567 -7.874 1.00 68.31 83 TRP A N 1
ATOM 617 C CA . TRP A 1 83 ? 13.944 -9.048 -6.955 1.00 68.31 83 TRP A CA 1
ATOM 618 C C . TRP A 1 83 ? 14.059 -9.899 -5.675 1.00 68.31 83 TRP A C 1
ATOM 620 O O . TRP A 1 83 ? 13.511 -9.554 -4.627 1.00 68.31 83 TRP A O 1
ATOM 630 N N . PRO A 1 84 ? 14.812 -11.011 -5.702 1.00 63.09 84 PRO A N 1
ATOM 631 C CA . PRO A 1 84 ? 14.876 -11.956 -4.582 1.00 63.09 84 PRO A CA 1
ATOM 632 C C . PRO A 1 84 ? 15.639 -11.431 -3.352 1.00 63.09 84 PRO A C 1
ATOM 634 O O . PRO A 1 84 ? 15.657 -12.089 -2.317 1.00 63.09 84 PRO A O 1
ATOM 637 N N . ARG A 1 85 ? 16.287 -10.259 -3.446 1.00 62.09 85 ARG A N 1
ATOM 638 C CA . ARG A 1 85 ? 17.065 -9.644 -2.352 1.00 62.09 85 ARG A CA 1
ATOM 639 C C . ARG A 1 85 ? 16.220 -8.881 -1.319 1.00 62.09 85 ARG A C 1
ATOM 641 O O . ARG A 1 85 ? 16.801 -8.227 -0.456 1.00 62.09 85 ARG A O 1
ATOM 648 N N . ILE A 1 86 ? 14.889 -8.962 -1.393 1.00 58.38 86 ILE A N 1
ATOM 649 C CA . ILE A 1 86 ? 13.962 -8.342 -0.435 1.00 58.38 86 ILE A CA 1
ATOM 650 C C . ILE A 1 86 ? 13.238 -9.379 0.424 1.00 58.38 86 ILE A C 1
ATOM 652 O O . ILE A 1 86 ? 13.197 -9.187 1.656 1.00 58.38 86 ILE A O 1
#

Solvent-accessible surface area (backbone atoms only — not comparable to full-atom values): 4910 Å² total; per-residue (Å²): 130,65,66,67,59,57,54,49,51,52,54,50,51,53,55,35,50,54,34,34,75,72,69,39,42,71,63,29,51,53,42,48,54,58,56,67,46,93,58,96,39,74,66,57,38,41,53,53,36,43,49,43,53,51,51,47,52,66,72,48,45,88,76,52,55,70,70,55,54,52,54,52,52,50,52,44,51,57,32,36,77,81,40,76,90,114

Mean predicted aligned error: 10.23 Å

Foldseek 3Di:
DPVVLVVLLVLLVVLLVVCVVLVVVVLSVVLVCQLPPPDPDPLSSLVSNLVSLVVSCVVCPPSDDPVSVVSSVVSNVVSCVVPVPD

pLDDT: mean 77.56, std 9.23, range [51.22, 89.12]

Sequence (86 aa):
MDSRVAEFQQMLRAALDEAKAAGLVNAASQLEFRAFAAYTTSSELLGETGVAIKEFLQTAGPAIPPLVVVKLNLCLTEVRKVWPRI

Nearest PDB structures (foldseek):
  3f4m-assembly1_A  TM=4.125E-01  e=3.269E+00  Homo sapiens
  5jxd-assembly1_A  TM=3.328E-01  e=2.753E+00  Mus musculus
  3lc6-assembly2_A  TM=2.563E-01  e=1.553E+00  Escherichia coli O157:H7
  4q9v-assembly1_A  TM=3.330E-01  e=5.797E+00  Homo sapiens

Radius of gyration: 12.18 Å; Cα contacts (8 Å, |Δi|>4): 56; chains: 1; bounding box: 28×22×36 Å

Secondary structure (DSSP, 8-state):
--HHHHHHHHHHHHHHHHHHHTT-HHHHHHHHHHHTS--SSHHHHHHHHHHHHHHHHHHHGGGS-HHHHHHHHHHHHHHHHH-TT-